Protein AF-U2RDP1-F1 (afdb_monomer)

Structure (mmCIF, N/CA/C/O backbone):
data_AF-U2RDP1-F1
#
_entry.id   AF-U2RDP1-F1
#
loop_
_atom_site.group_PDB
_atom_site.id
_atom_site.type_symbol
_atom_site.label_atom_id
_atom_site.label_alt_id
_atom_site.label_comp_id
_atom_site.label_asym_id
_atom_site.label_entity_id
_atom_site.label_seq_id
_atom_site.pdbx_PDB_ins_code
_atom_site.Cartn_x
_atom_site.Cartn_y
_atom_site.Cartn_z
_atom_site.occupancy
_atom_site.B_iso_or_equiv
_atom_site.auth_seq_id
_atom_site.auth_comp_id
_atom_site.auth_asym_id
_atom_site.auth_atom_id
_atom_site.pdbx_PDB_model_num
ATOM 1 N N . MET A 1 1 ? 4.779 15.682 8.861 1.00 43.84 1 MET A N 1
ATOM 2 C CA . MET A 1 1 ? 4.174 14.690 9.773 1.00 43.84 1 MET A CA 1
ATOM 3 C C . MET A 1 1 ? 4.238 13.359 9.045 1.00 43.84 1 MET A C 1
ATOM 5 O O . MET A 1 1 ? 3.772 13.303 7.917 1.00 43.84 1 MET A O 1
ATOM 9 N N . GLU A 1 2 ? 4.956 12.372 9.579 1.00 57.59 2 GLU A N 1
ATOM 10 C CA . GLU A 1 2 ? 5.101 11.061 8.928 1.00 57.59 2 GLU A CA 1
ATOM 11 C C . GLU A 1 2 ? 3.738 10.354 8.930 1.00 57.59 2 GLU A C 1
ATOM 13 O O . GLU A 1 2 ? 3.054 10.354 9.954 1.00 57.59 2 GLU A O 1
ATOM 18 N N . ASP A 1 3 ? 3.312 9.814 7.787 1.00 88.75 3 ASP A N 1
ATOM 19 C CA . ASP A 1 3 ? 2.039 9.102 7.691 1.00 88.75 3 ASP A CA 1
ATOM 20 C C . ASP A 1 3 ? 2.093 7.820 8.537 1.00 88.75 3 ASP A C 1
ATOM 22 O O . ASP A 1 3 ? 2.737 6.832 8.179 1.00 88.75 3 ASP A O 1
ATOM 26 N N . ILE A 1 4 ? 1.407 7.854 9.684 1.00 93.19 4 ILE A N 1
ATOM 27 C CA . ILE A 1 4 ? 1.380 6.772 10.674 1.00 93.19 4 ILE A CA 1
ATOM 28 C C . ILE A 1 4 ? 0.814 5.478 10.073 1.00 93.19 4 ILE A C 1
ATOM 30 O O . ILE A 1 4 ? 1.266 4.395 10.451 1.00 93.19 4 ILE A O 1
ATOM 34 N N . LYS A 1 5 ? -0.147 5.559 9.137 1.00 94.69 5 LYS A N 1
ATOM 35 C CA . LYS A 1 5 ? -0.719 4.362 8.502 1.00 94.69 5 LYS A CA 1
ATOM 36 C C . LYS A 1 5 ? 0.319 3.706 7.606 1.00 94.69 5 LYS A C 1
ATOM 38 O O . LYS A 1 5 ? 0.633 2.535 7.803 1.00 94.69 5 LYS A O 1
ATOM 43 N N . LEU A 1 6 ? 0.914 4.485 6.702 1.00 95.50 6 LEU A N 1
ATOM 44 C CA . LEU A 1 6 ? 1.949 3.997 5.792 1.00 95.50 6 LEU A CA 1
ATOM 45 C C . LEU A 1 6 ? 3.150 3.421 6.551 1.00 95.50 6 LEU A C 1
ATOM 47 O O . LEU A 1 6 ? 3.709 2.397 6.158 1.00 95.50 6 LEU A O 1
ATOM 51 N N . LYS A 1 7 ? 3.532 4.058 7.662 1.00 96.31 7 LYS A N 1
ATOM 52 C CA . LYS A 1 7 ? 4.591 3.568 8.544 1.00 96.31 7 LYS A CA 1
ATOM 53 C C . LYS A 1 7 ? 4.274 2.175 9.092 1.00 96.31 7 LYS A C 1
ATOM 55 O O . LYS A 1 7 ? 5.073 1.264 8.900 1.00 96.31 7 LYS A O 1
ATOM 60 N N . LYS A 1 8 ? 3.090 1.985 9.685 1.00 96.81 8 LYS A N 1
ATOM 61 C CA . LYS A 1 8 ? 2.653 0.677 10.206 1.00 96.81 8 LYS A CA 1
ATOM 62 C C . LYS A 1 8 ? 2.542 -0.386 9.112 1.00 96.81 8 LYS A C 1
ATOM 64 O O . LYS A 1 8 ? 2.952 -1.522 9.328 1.00 96.81 8 LYS A O 1
ATOM 69 N N . MET A 1 9 ? 2.031 -0.024 7.932 1.00 96.94 9 MET A N 1
ATOM 70 C CA . MET A 1 9 ? 1.970 -0.935 6.780 1.00 96.94 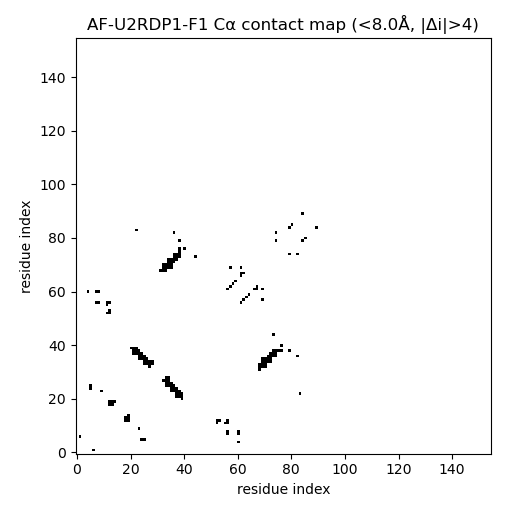9 MET A CA 1
ATOM 71 C C . MET A 1 9 ? 3.364 -1.469 6.431 1.00 96.94 9 MET A C 1
ATOM 73 O O . MET A 1 9 ? 3.549 -2.676 6.289 1.00 96.94 9 MET A O 1
ATOM 77 N N . LYS A 1 10 ? 4.356 -0.574 6.349 1.00 96.69 10 LYS A N 1
ATOM 78 C CA . LYS A 1 10 ? 5.752 -0.924 6.056 1.00 96.69 10 LYS A CA 1
ATOM 79 C C . LYS A 1 10 ? 6.387 -1.760 7.164 1.00 96.69 10 LYS A C 1
ATOM 81 O O . LYS A 1 10 ? 7.073 -2.727 6.856 1.00 96.69 10 LYS A O 1
ATOM 86 N N . GLU A 1 11 ? 6.143 -1.432 8.432 1.00 97.06 11 GLU A N 1
ATOM 87 C CA . GLU A 1 11 ? 6.628 -2.223 9.574 1.00 97.06 11 GLU A CA 1
ATOM 88 C C . GLU A 1 11 ? 6.125 -3.674 9.520 1.00 97.06 11 GLU A C 1
ATOM 90 O O . GLU A 1 11 ? 6.910 -4.603 9.710 1.00 97.06 11 GLU A O 1
ATOM 95 N N . ILE A 1 12 ? 4.841 -3.883 9.204 1.00 97.50 12 ILE A N 1
ATOM 96 C CA . ILE A 1 12 ? 4.262 -5.228 9.087 1.00 97.50 12 ILE A CA 1
ATOM 97 C C . ILE A 1 12 ? 4.797 -5.944 7.842 1.00 97.50 12 ILE A C 1
ATOM 99 O O . ILE A 1 12 ? 5.291 -7.063 7.961 1.00 97.50 12 ILE A O 1
ATOM 103 N N . LEU A 1 13 ? 4.744 -5.317 6.662 1.00 97.44 13 LEU A N 1
ATOM 104 C CA . LEU A 1 13 ? 5.161 -5.951 5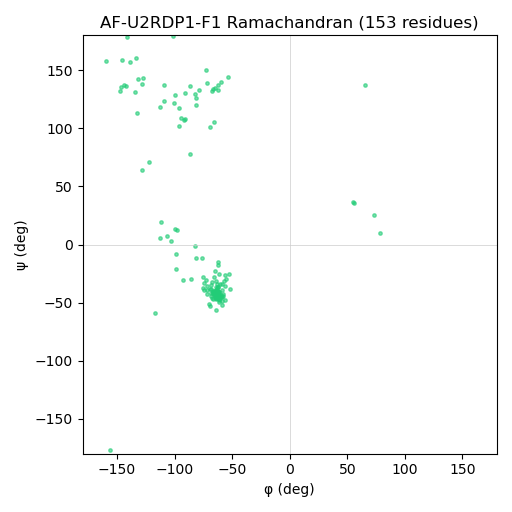.405 1.00 97.44 13 LEU A CA 1
ATOM 105 C C . LEU A 1 13 ? 6.643 -6.348 5.432 1.00 97.44 13 LEU A C 1
ATOM 107 O O . LEU A 1 13 ? 7.001 -7.474 5.088 1.00 97.44 13 LEU A O 1
ATOM 111 N N . TYR A 1 14 ? 7.508 -5.435 5.878 1.00 97.19 14 TYR A N 1
ATOM 112 C CA . TYR A 1 14 ? 8.957 -5.635 5.877 1.00 97.19 14 TYR A CA 1
ATOM 113 C C . TYR A 1 14 ? 9.464 -6.447 7.071 1.00 97.19 14 TYR A C 1
ATOM 115 O O . TYR A 1 14 ? 10.662 -6.727 7.143 1.00 97.19 14 TYR A O 1
ATOM 123 N N . SER A 1 15 ? 8.576 -6.869 7.981 1.00 96.31 15 SER A N 1
ATOM 124 C CA . SER A 1 15 ? 8.907 -7.889 8.983 1.00 96.31 15 SER A CA 1
ATOM 125 C C . SER A 1 15 ? 9.280 -9.227 8.334 1.00 96.31 15 SER A C 1
ATOM 127 O O . SER A 1 15 ? 10.070 -9.982 8.899 1.00 96.31 15 SER A O 1
ATOM 129 N N . ASN A 1 16 ? 8.788 -9.486 7.115 1.00 96.00 16 ASN A N 1
ATOM 130 C CA . ASN A 1 16 ? 9.246 -10.579 6.271 1.00 96.00 16 ASN A CA 1
ATOM 131 C C . ASN A 1 16 ? 10.308 -10.065 5.266 1.00 96.00 16 ASN A C 1
ATOM 133 O O . ASN A 1 16 ? 9.992 -9.244 4.396 1.00 96.00 16 ASN A O 1
ATOM 137 N N . PRO A 1 17 ? 11.565 -10.558 5.325 1.00 95.38 17 PRO A N 1
ATOM 138 C CA . PRO A 1 17 ? 12.654 -10.111 4.451 1.00 95.38 17 PRO A CA 1
ATOM 139 C C . PRO A 1 17 ? 12.370 -10.243 2.950 1.00 95.38 17 PRO A C 1
ATOM 141 O O . PRO A 1 17 ? 12.923 -9.473 2.162 1.00 95.38 17 PRO A O 1
ATOM 144 N N . LYS A 1 18 ? 11.499 -11.179 2.553 1.00 95.38 18 LYS A N 1
ATOM 145 C CA . LYS A 1 18 ? 11.092 -11.421 1.161 1.00 95.38 18 LYS A CA 1
ATOM 146 C C . LYS A 1 18 ? 10.492 -10.183 0.489 1.00 95.38 18 LYS A C 1
ATOM 148 O O . LYS A 1 18 ? 10.692 -9.987 -0.708 1.00 95.38 18 LYS A O 1
ATOM 153 N N . TYR A 1 19 ? 9.822 -9.327 1.264 1.00 96.56 19 TYR A N 1
ATOM 154 C CA . TYR A 1 19 ? 9.125 -8.135 0.767 1.00 96.56 19 TYR A CA 1
ATOM 155 C C . TYR A 1 19 ? 9.838 -6.827 1.107 1.00 96.56 19 TYR A C 1
ATOM 157 O O . TYR A 1 19 ? 9.305 -5.756 0.844 1.00 96.56 19 TYR A O 1
ATOM 165 N N . LYS A 1 20 ? 11.059 -6.872 1.658 1.00 94.19 20 LYS A N 1
ATOM 166 C CA . LYS A 1 20 ? 11.800 -5.676 2.106 1.00 94.19 20 LYS A CA 1
ATOM 167 C C . LYS A 1 20 ? 11.977 -4.606 1.019 1.00 94.19 20 LYS A C 1
ATOM 169 O O . LYS A 1 20 ? 12.077 -3.423 1.328 1.00 94.19 20 LYS A O 1
ATOM 174 N N . ASN A 1 21 ? 12.030 -5.031 -0.243 1.00 93.19 21 ASN A N 1
ATOM 175 C CA . ASN A 1 21 ? 12.207 -4.155 -1.402 1.00 93.19 21 ASN A CA 1
ATOM 176 C C . ASN A 1 21 ? 10.903 -3.907 -2.181 1.00 93.19 21 ASN A C 1
ATOM 178 O O . ASN A 1 21 ? 10.937 -3.254 -3.224 1.00 93.19 21 ASN A O 1
ATOM 182 N N . MET A 1 22 ? 9.771 -4.443 -1.718 1.00 96.00 22 MET A N 1
ATOM 183 C CA . MET A 1 22 ? 8.472 -4.193 -2.333 1.00 96.00 22 MET A CA 1
ATOM 184 C C . MET A 1 22 ? 8.101 -2.723 -2.139 1.00 96.00 22 MET A C 1
ATOM 186 O O . MET A 1 22 ? 8.226 -2.184 -1.042 1.00 96.00 22 MET A O 1
ATOM 190 N N . LYS A 1 23 ? 7.629 -2.058 -3.194 1.00 96.19 23 LYS A N 1
ATOM 191 C CA . LYS A 1 23 ? 7.024 -0.732 -3.047 1.00 96.19 23 LYS A CA 1
ATOM 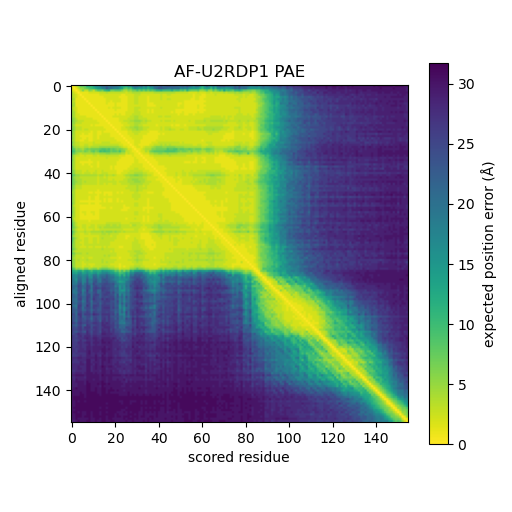192 C C . LYS A 1 23 ? 5.599 -0.914 -2.539 1.00 96.19 23 LYS A C 1
ATOM 194 O O . LYS A 1 23 ? 4.871 -1.729 -3.091 1.00 96.19 23 LYS A O 1
ATOM 199 N N . ILE A 1 24 ? 5.206 -0.150 -1.526 1.00 96.62 24 ILE A N 1
ATOM 200 C CA . ILE A 1 24 ? 3.839 -0.122 -1.005 1.00 96.62 24 ILE A CA 1
ATOM 201 C C . ILE A 1 24 ? 3.465 1.303 -0.611 1.00 96.62 24 ILE A C 1
ATOM 203 O O . ILE A 1 24 ? 4.276 2.018 -0.009 1.00 96.62 24 ILE A O 1
ATOM 207 N N . ASP A 1 25 ? 2.250 1.700 -0.969 1.00 95.69 25 ASP A N 1
ATOM 208 C CA . ASP A 1 25 ? 1.617 2.941 -0.536 1.00 95.69 25 ASP A CA 1
ATOM 209 C C . ASP A 1 25 ? 0.087 2.809 -0.628 1.00 95.69 25 ASP A C 1
ATOM 211 O O . ASP A 1 25 ? -0.435 1.730 -0.931 1.00 95.69 25 ASP A O 1
ATOM 215 N N . TYR A 1 26 ? -0.643 3.875 -0.324 1.00 95.62 26 TYR A N 1
ATOM 216 C CA . TYR A 1 26 ? -2.090 3.910 -0.472 1.00 95.62 26 TYR A CA 1
ATOM 217 C C . TYR A 1 26 ? -2.587 5.297 -0.880 1.00 95.62 26 TYR A C 1
ATOM 219 O O . TYR A 1 26 ? -1.939 6.315 -0.650 1.00 95.62 26 TYR A O 1
ATOM 227 N N . ARG A 1 27 ? -3.789 5.343 -1.455 1.00 93.81 27 ARG A N 1
ATOM 228 C CA . ARG A 1 27 ? -4.523 6.591 -1.695 1.00 93.81 27 ARG A CA 1
ATOM 229 C C . ARG A 1 27 ? -5.971 6.456 -1.257 1.00 93.81 27 ARG A C 1
ATOM 231 O O . ARG A 1 27 ? -6.485 5.347 -1.121 1.00 93.81 27 ARG A O 1
ATOM 238 N N . ILE A 1 28 ? -6.611 7.596 -1.039 1.00 93.94 28 ILE A N 1
ATOM 239 C CA . ILE A 1 28 ? -8.038 7.677 -0.739 1.00 93.94 28 ILE A CA 1
ATOM 240 C C . ILE A 1 28 ? -8.743 8.079 -2.030 1.00 93.94 28 ILE A C 1
ATOM 242 O O . ILE A 1 28 ? -8.421 9.116 -2.608 1.00 93.94 28 ILE A O 1
ATOM 246 N N . GLU A 1 29 ? -9.668 7.249 -2.489 1.00 90.69 29 GLU A N 1
ATOM 247 C CA . GLU A 1 29 ? -10.521 7.515 -3.644 1.00 90.69 29 GLU A CA 1
ATOM 248 C C . GLU A 1 29 ? -11.920 7.967 -3.192 1.00 90.69 29 GLU A C 1
ATOM 250 O O . GLU A 1 29 ? -12.210 8.088 -1.994 1.00 90.69 29 GLU A O 1
ATOM 255 N N . GLU A 1 30 ? -12.795 8.250 -4.159 1.00 87.19 30 GLU A N 1
ATOM 256 C CA . GLU A 1 30 ? -14.173 8.659 -3.889 1.00 87.19 30 GLU A CA 1
ATOM 257 C C . GLU A 1 30 ? -14.900 7.663 -2.971 1.00 87.19 30 GLU A C 1
ATOM 259 O O . GLU A 1 30 ? -14.685 6.451 -3.015 1.00 87.19 30 GLU A O 1
ATOM 264 N N . GLY A 1 31 ? -15.763 8.185 -2.097 1.00 86.12 31 GLY A N 1
ATOM 265 C CA . GLY A 1 31 ? -16.493 7.356 -1.134 1.00 86.12 31 GLY A CA 1
ATOM 266 C C . GLY A 1 31 ? -15.636 6.818 0.020 1.00 86.12 31 GLY A C 1
ATOM 267 O O . GLY A 1 31 ? -15.984 5.790 0.601 1.00 86.12 31 GLY A O 1
ATOM 268 N N . ASN A 1 32 ? -14.533 7.497 0.366 1.00 89.12 32 ASN A N 1
ATOM 269 C CA . ASN A 1 32 ? -13.594 7.081 1.420 1.00 89.12 32 ASN A CA 1
ATOM 270 C C . ASN A 1 32 ? -13.046 5.662 1.198 1.00 89.12 32 ASN A C 1
ATOM 272 O O . ASN A 1 32 ? -12.849 4.905 2.151 1.00 89.12 32 ASN A O 1
ATOM 276 N N . TYR A 1 33 ? -12.829 5.294 -0.064 1.00 94.50 33 TYR A N 1
ATOM 277 C CA . TYR A 1 33 ? -12.225 4.021 -0.424 1.00 94.50 33 TYR A CA 1
ATOM 278 C C . TYR A 1 33 ? -10.705 4.111 -0.302 1.00 94.50 33 TYR A C 1
ATOM 280 O O . TYR A 1 33 ? -10.066 4.930 -0.959 1.00 94.50 33 TYR A O 1
ATOM 288 N N . TYR A 1 34 ? -10.116 3.275 0.545 1.00 96.56 34 TYR A N 1
ATOM 289 C CA . TYR A 1 34 ? -8.670 3.199 0.710 1.00 96.56 34 TYR A CA 1
ATOM 290 C C . TYR A 1 34 ? -8.106 2.140 -0.234 1.00 96.56 34 TYR A C 1
ATOM 292 O O . TYR A 1 34 ? -8.250 0.941 0.005 1.00 96.56 34 TYR A O 1
ATOM 300 N N . LEU A 1 35 ? -7.433 2.580 -1.295 1.00 96.81 35 LEU A N 1
ATOM 301 C CA . LEU A 1 35 ? -6.759 1.686 -2.229 1.00 96.81 35 LEU A CA 1
ATOM 302 C C . LEU A 1 35 ? -5.293 1.538 -1.833 1.00 96.81 35 LEU A C 1
ATOM 304 O O . LEU A 1 35 ? -4.502 2.464 -2.020 1.00 96.81 35 LEU A O 1
ATOM 308 N N . ILE A 1 36 ? -4.927 0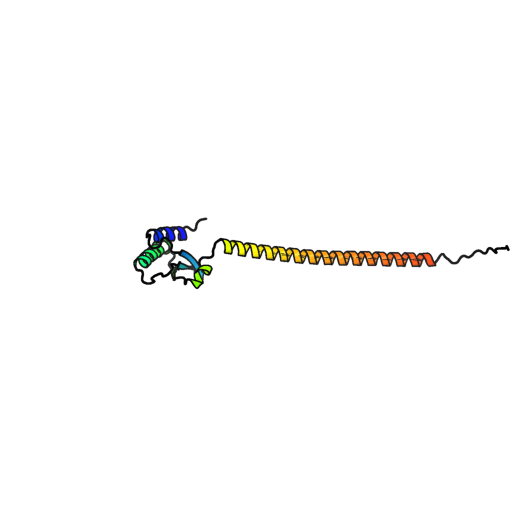.363 -1.327 1.00 97.31 36 ILE A N 1
ATOM 309 C CA . ILE A 1 36 ? -3.534 -0.017 -1.103 1.00 97.31 36 ILE A CA 1
ATOM 310 C C . ILE A 1 36 ? -2.955 -0.512 -2.424 1.00 97.31 36 ILE A C 1
ATOM 312 O O . ILE A 1 36 ? -3.524 -1.388 -3.075 1.00 97.31 36 ILE A O 1
ATOM 316 N N . TYR A 1 37 ? -1.803 0.009 -2.817 1.00 96.81 37 TYR A N 1
ATOM 317 C CA . TYR A 1 37 ? -1.137 -0.410 -4.039 1.00 96.81 37 TYR A CA 1
ATOM 318 C C . TYR A 1 37 ? 0.312 -0.796 -3.775 1.00 96.81 37 TYR A C 1
ATOM 320 O O . TYR A 1 37 ? 1.001 -0.212 -2.937 1.00 96.81 37 TYR A O 1
ATOM 328 N N . HIS A 1 38 ? 0.761 -1.827 -4.484 1.00 97.25 38 HIS A N 1
ATOM 329 C CA . HIS A 1 38 ? 2.078 -2.413 -4.292 1.00 97.25 38 HIS A CA 1
ATOM 330 C C . HIS A 1 38 ? 2.732 -2.765 -5.623 1.00 97.25 38 HIS A C 1
ATOM 332 O O . HIS A 1 38 ? 2.056 -2.923 -6.634 1.00 97.25 38 HIS A O 1
ATOM 338 N N . TYR A 1 39 ? 4.059 -2.854 -5.616 1.00 97.00 39 TYR A N 1
ATOM 339 C CA . TYR A 1 39 ? 4.835 -3.287 -6.769 1.00 97.00 39 TYR A CA 1
ATOM 340 C C . TYR A 1 39 ? 6.085 -4.047 -6.344 1.00 97.00 39 TYR A C 1
ATOM 342 O O . TYR A 1 39 ? 6.888 -3.565 -5.537 1.00 97.00 39 TYR A O 1
ATOM 350 N N . GLN A 1 40 ? 6.300 -5.192 -6.982 1.00 95.38 40 GLN A N 1
ATOM 351 C CA . GLN A 1 40 ? 7.567 -5.905 -6.982 1.00 95.38 40 GLN A CA 1
ATOM 352 C C . GLN A 1 40 ? 7.774 -6.546 -8.357 1.00 95.38 40 GLN A C 1
ATOM 354 O O . GLN A 1 40 ? 6.856 -7.110 -8.947 1.00 95.38 40 GLN A O 1
ATOM 359 N N . LYS A 1 41 ? 8.992 -6.456 -8.894 1.00 94.19 41 LYS A N 1
ATOM 360 C CA . LYS A 1 41 ? 9.295 -7.062 -10.194 1.00 94.19 41 LYS A CA 1
ATOM 361 C C . LYS A 1 41 ? 9.111 -8.580 -10.121 1.00 94.19 41 LYS A C 1
ATOM 363 O O . LYS A 1 41 ? 9.633 -9.207 -9.201 1.00 94.19 41 LYS A O 1
ATOM 368 N N . ASN A 1 42 ? 8.418 -9.150 -11.111 1.00 91.44 42 ASN A N 1
ATOM 369 C CA . ASN A 1 42 ? 8.071 -10.576 -11.178 1.00 91.44 42 ASN A CA 1
ATOM 370 C C . ASN A 1 42 ? 7.316 -11.073 -9.931 1.00 91.44 42 ASN A C 1
ATOM 372 O O . ASN A 1 42 ? 7.560 -12.182 -9.455 1.00 91.44 42 ASN A O 1
ATOM 376 N N . PHE A 1 43 ? 6.441 -10.234 -9.372 1.00 94.00 43 PHE A N 1
ATOM 377 C CA . PHE A 1 43 ? 5.625 -10.607 -8.227 1.00 94.00 43 PHE A CA 1
ATOM 378 C C . PHE A 1 43 ? 4.689 -11.779 -8.562 1.00 94.00 43 PHE A C 1
ATOM 380 O O . PHE A 1 43 ? 4.086 -11.829 -9.634 1.00 94.00 43 PHE A O 1
ATOM 387 N N . ASN A 1 44 ? 4.582 -12.736 -7.639 1.00 94.00 44 ASN A N 1
ATOM 388 C CA . ASN A 1 44 ? 3.642 -13.841 -7.754 1.00 94.00 44 ASN A CA 1
ATOM 389 C C . ASN A 1 44 ? 2.325 -13.458 -7.072 1.00 94.00 44 ASN A C 1
ATOM 391 O O . ASN A 1 44 ? 2.240 -13.453 -5.849 1.00 94.00 44 ASN A O 1
ATOM 395 N N . ILE A 1 45 ? 1.279 -13.215 -7.859 1.00 92.31 45 ILE A N 1
ATOM 396 C CA . ILE A 1 45 ? -0.045 -12.849 -7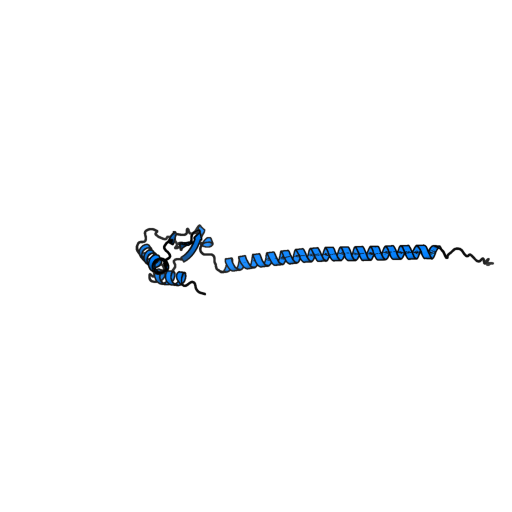.334 1.00 92.31 45 ILE A CA 1
ATOM 397 C C . ILE A 1 45 ? -0.690 -13.938 -6.460 1.00 92.31 45 ILE A C 1
ATOM 399 O O . ILE A 1 45 ? -1.648 -13.651 -5.751 1.00 92.31 45 ILE A O 1
ATOM 403 N N . PHE A 1 46 ? -0.185 -15.175 -6.489 1.00 95.75 46 PHE A N 1
ATOM 404 C CA . PHE A 1 46 ? -0.665 -16.293 -5.667 1.00 95.75 46 PHE A CA 1
ATOM 405 C C . PHE A 1 46 ? 0.175 -16.520 -4.401 1.00 95.75 46 PHE A C 1
ATOM 407 O O . PHE A 1 46 ? 0.075 -17.569 -3.767 1.00 95.75 46 PHE A O 1
ATOM 414 N N . ASP A 1 47 ? 1.044 -15.577 -4.044 1.00 96.56 47 ASP A N 1
ATOM 415 C CA . ASP A 1 47 ? 1.909 -15.684 -2.873 1.00 96.56 47 ASP A CA 1
ATOM 416 C C . ASP A 1 47 ? 1.111 -15.597 -1.561 1.00 96.56 47 ASP A C 1
ATOM 418 O O . ASP A 1 47 ? 0.715 -14.520 -1.115 1.00 96.56 47 ASP A O 1
ATOM 422 N N . MET A 1 48 ? 0.859 -16.748 -0.934 1.00 96.75 48 MET A N 1
ATOM 423 C CA . MET A 1 48 ? 0.024 -16.836 0.269 1.00 96.75 48 MET A CA 1
ATOM 424 C C . MET A 1 48 ? 0.612 -16.087 1.468 1.00 96.75 48 MET A C 1
ATOM 426 O O . MET A 1 48 ? -0.132 -15.436 2.194 1.00 96.75 48 MET A O 1
ATOM 430 N N . GLU A 1 49 ? 1.937 -16.101 1.642 1.00 96.88 49 GLU A N 1
ATOM 431 C CA . GLU A 1 49 ? 2.594 -15.365 2.733 1.00 96.88 49 GLU A CA 1
ATOM 432 C C . GLU A 1 49 ? 2.367 -13.855 2.602 1.00 96.88 49 GLU A C 1
ATOM 434 O O . GLU A 1 49 ? 2.231 -13.138 3.594 1.00 96.88 49 GLU A O 1
ATOM 439 N N . PHE A 1 50 ? 2.346 -13.355 1.365 1.00 97.19 50 PHE A N 1
ATOM 440 C CA . PHE A 1 50 ? 2.047 -11.958 1.101 1.00 97.19 50 PHE A CA 1
ATOM 441 C C . PHE A 1 50 ? 0.592 -11.637 1.456 1.00 97.19 50 PHE A C 1
ATOM 443 O O . PHE A 1 50 ? 0.339 -10.658 2.156 1.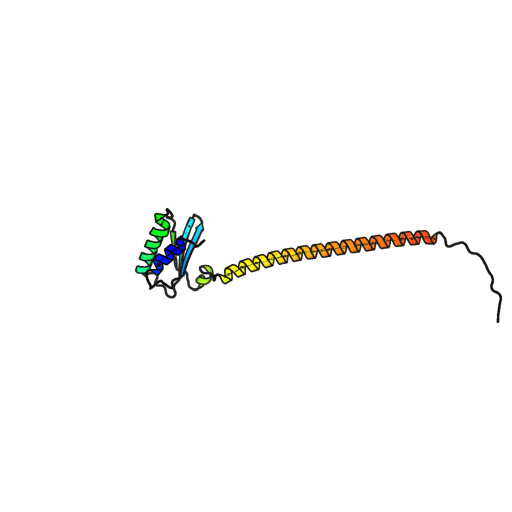00 97.19 50 PHE A O 1
ATOM 450 N N . HIS A 1 51 ? -0.358 -12.473 1.028 1.00 96.50 51 HIS A N 1
ATOM 451 C CA . HIS A 1 51 ? -1.785 -12.272 1.311 1.00 96.50 51 HIS A CA 1
ATOM 452 C C . HIS A 1 51 ? -2.118 -12.340 2.806 1.00 96.50 51 HIS A C 1
ATOM 454 O O . HIS A 1 51 ? -2.965 -11.580 3.281 1.00 96.50 51 HIS A O 1
ATOM 460 N N . GLU A 1 52 ? -1.421 -13.180 3.571 1.00 97.06 52 GLU A N 1
ATOM 461 C CA . GLU A 1 52 ? -1.518 -13.211 5.036 1.00 97.06 52 GLU A CA 1
ATOM 462 C C . GLU A 1 52 ? -1.030 -11.900 5.668 1.00 97.06 52 GLU A C 1
ATOM 464 O O . GLU A 1 52 ? -1.719 -11.311 6.508 1.00 97.06 52 GLU A O 1
ATOM 469 N N . LEU A 1 53 ? 0.127 -11.389 5.232 1.00 97.38 53 LEU A N 1
ATOM 470 C CA . LEU A 1 53 ? 0.641 -10.099 5.703 1.00 97.38 53 LEU A CA 1
ATOM 471 C C . LEU A 1 53 ? -0.281 -8.941 5.320 1.00 97.38 53 LEU A C 1
ATOM 473 O O . LEU A 1 53 ? -0.523 -8.059 6.143 1.00 97.38 53 LEU A O 1
ATOM 477 N N . MET A 1 54 ? -0.823 -8.946 4.104 1.00 97.44 54 MET A N 1
ATOM 478 C CA . MET A 1 54 ? -1.759 -7.923 3.645 1.00 97.44 54 MET A CA 1
ATOM 479 C C . MET A 1 54 ? -3.064 -7.949 4.434 1.00 97.44 54 MET A C 1
ATOM 481 O O . MET A 1 54 ? -3.557 -6.892 4.824 1.00 97.44 54 MET A O 1
ATOM 485 N N . SER A 1 55 ? -3.576 -9.137 4.755 1.00 97.12 55 SER A N 1
ATOM 486 C CA . SER A 1 55 ? -4.750 -9.300 5.616 1.00 97.12 55 SER A CA 1
ATOM 487 C C . SER A 1 55 ? -4.497 -8.719 7.011 1.00 97.12 55 SER A C 1
ATOM 489 O O . SER A 1 55 ? -5.306 -7.938 7.511 1.00 97.12 55 SER A O 1
ATOM 491 N N . LYS A 1 56 ? -3.322 -8.990 7.597 1.00 97.94 56 LYS A N 1
ATOM 492 C CA . LYS A 1 56 ? -2.901 -8.386 8.871 1.00 97.94 56 LYS A CA 1
ATOM 493 C C . LYS A 1 56 ? -2.780 -6.862 8.785 1.00 97.94 56 LYS A C 1
ATOM 495 O O . LYS A 1 56 ? -3.177 -6.162 9.712 1.00 97.94 56 LYS A O 1
ATOM 500 N N . ILE A 1 57 ? -2.247 -6.331 7.685 1.00 98.00 57 ILE A N 1
ATOM 501 C CA . ILE A 1 57 ? -2.174 -4.883 7.446 1.00 98.00 57 ILE A CA 1
ATOM 502 C C . ILE A 1 57 ? -3.576 -4.270 7.405 1.00 98.00 57 ILE A C 1
ATOM 504 O O . ILE A 1 57 ? -3.820 -3.274 8.086 1.00 98.00 57 ILE A O 1
ATOM 508 N N . ILE A 1 58 ? -4.492 -4.855 6.629 1.00 97.69 58 ILE A N 1
ATOM 509 C CA . ILE A 1 58 ? -5.871 -4.371 6.497 1.00 97.69 58 ILE A CA 1
ATOM 510 C C . ILE A 1 58 ? -6.560 -4.368 7.867 1.00 97.69 58 ILE A C 1
ATOM 512 O O . ILE A 1 58 ? -7.163 -3.366 8.256 1.00 97.69 58 ILE A O 1
ATOM 516 N N . GLU A 1 59 ? -6.398 -5.439 8.641 1.00 97.62 59 GLU A N 1
ATOM 517 C CA . GLU A 1 59 ? -6.988 -5.543 9.971 1.00 97.62 59 GLU A CA 1
ATOM 518 C C . GLU A 1 59 ? -6.425 -4.494 10.950 1.00 97.62 59 GLU A C 1
ATOM 520 O O . GLU A 1 59 ? -7.174 -3.698 11.522 1.00 97.62 59 GLU A O 1
ATOM 525 N N . GLU A 1 60 ? -5.100 -4.467 11.129 1.00 97.62 60 GLU A N 1
ATOM 526 C CA . GLU A 1 60 ? -4.426 -3.656 12.152 1.00 97.62 60 GLU A CA 1
ATOM 527 C C . GLU A 1 60 ? -4.430 -2.156 11.838 1.00 97.62 60 GLU A C 1
ATOM 529 O O . GLU A 1 60 ? -4.507 -1.315 12.740 1.00 97.62 60 GLU A O 1
ATOM 534 N N . VAL A 1 61 ? -4.308 -1.795 10.558 1.00 96.94 61 VAL A N 1
ATOM 535 C CA . VAL A 1 61 ? -4.160 -0.396 10.135 1.00 96.94 61 VAL A CA 1
ATOM 536 C C . VAL A 1 61 ? -5.506 0.239 9.799 1.00 96.94 61 VAL A C 1
ATOM 538 O O . VAL A 1 61 ? -5.673 1.439 10.031 1.00 96.94 61 VAL A O 1
ATOM 541 N N . PHE A 1 62 ? -6.479 -0.531 9.311 1.00 96.06 62 PHE A N 1
ATOM 542 C CA . PHE A 1 62 ? -7.742 0.019 8.818 1.00 96.06 62 PHE A CA 1
ATOM 543 C C . PHE A 1 62 ? -8.946 -0.456 9.633 1.00 96.06 62 PHE A C 1
ATOM 545 O O . PHE A 1 62 ? -9.618 0.381 10.241 1.00 96.06 62 PHE A O 1
ATOM 552 N N . TYR A 1 63 ? -9.196 -1.766 9.725 1.00 96.62 63 TYR A N 1
ATOM 553 C CA . TYR A 1 63 ? -10.437 -2.281 10.325 1.00 96.62 63 TYR A CA 1
ATOM 554 C C . TYR A 1 63 ? -10.553 -1.947 11.811 1.00 96.62 63 TYR A C 1
ATOM 556 O O . TYR A 1 63 ? -11.588 -1.441 12.244 1.00 96.62 63 TYR A O 1
ATOM 564 N N . LYS A 1 64 ? -9.475 -2.116 12.589 1.00 96.44 64 LYS A N 1
ATOM 565 C CA . LYS A 1 64 ? -9.452 -1.722 14.012 1.00 96.44 64 LYS A CA 1
ATOM 566 C C . LYS A 1 64 ? -9.649 -0.218 14.236 1.00 96.44 64 LYS A C 1
ATOM 568 O O . LYS A 1 64 ? -10.010 0.190 15.334 1.00 96.44 64 LYS A O 1
ATOM 573 N N . ASN A 1 65 ? -9.458 0.596 13.197 1.00 93.50 65 ASN A N 1
ATOM 574 C CA . ASN A 1 65 ? -9.706 2.039 13.209 1.00 93.50 65 ASN A CA 1
ATOM 575 C C . ASN A 1 65 ? -11.054 2.418 12.564 1.00 93.50 65 ASN A C 1
ATOM 577 O O . ASN A 1 65 ? -11.281 3.591 12.276 1.00 93.50 65 ASN A O 1
ATOM 581 N N . GLY A 1 66 ? -11.942 1.447 12.319 1.00 94.31 66 GLY A N 1
ATOM 582 C CA . GLY A 1 66 ? -13.281 1.668 11.764 1.00 94.31 66 GLY A CA 1
ATOM 583 C C . GLY A 1 66 ? -13.328 1.911 10.251 1.00 94.31 66 GLY A C 1
ATOM 584 O O . GLY A 1 66 ? -14.376 2.288 9.733 1.00 94.31 66 GLY A O 1
ATOM 585 N N . ILE A 1 67 ? -12.224 1.706 9.527 1.00 94.56 67 ILE A N 1
ATOM 586 C CA . ILE A 1 67 ? -12.156 1.899 8.073 1.00 94.56 67 ILE A CA 1
ATOM 587 C C . ILE A 1 67 ? -12.371 0.550 7.394 1.00 94.56 67 ILE A C 1
ATOM 589 O O . ILE A 1 67 ? -11.444 -0.245 7.334 1.00 94.56 67 ILE A O 1
ATOM 593 N N . THR A 1 68 ? -13.565 0.284 6.871 1.00 94.75 68 THR A N 1
ATOM 594 C CA . THR A 1 68 ? -13.902 -1.021 6.266 1.00 94.75 68 THR A CA 1
ATOM 595 C C . THR A 1 68 ? -13.798 -1.047 4.742 1.00 94.75 68 THR A C 1
ATOM 597 O O . THR A 1 68 ? -13.647 -2.118 4.158 1.00 94.75 68 THR A O 1
ATOM 600 N N . ASN A 1 69 ? -13.845 0.118 4.092 1.00 96.12 69 ASN A N 1
ATOM 601 C CA . ASN A 1 69 ? -13.795 0.241 2.637 1.00 96.12 69 ASN A CA 1
ATOM 602 C C . ASN A 1 69 ? -12.340 0.297 2.148 1.00 96.12 69 ASN A C 1
ATOM 604 O O . ASN A 1 69 ? -11.797 1.372 1.889 1.00 96.12 69 ASN A O 1
ATOM 608 N N . VAL A 1 70 ? -11.693 -0.866 2.095 1.00 96.88 70 VAL A N 1
ATOM 609 C CA . VAL A 1 70 ? -10.275 -1.011 1.743 1.00 96.88 70 VAL A CA 1
ATOM 610 C C . VAL A 1 70 ? -10.136 -2.055 0.649 1.00 96.88 70 VAL A C 1
ATOM 612 O O . VAL A 1 70 ? -10.756 -3.114 0.725 1.00 96.88 70 VAL A O 1
ATOM 615 N N . GLY A 1 71 ? -9.293 -1.786 -0.341 1.00 94.94 71 GLY A N 1
ATOM 616 C CA . GLY A 1 71 ? -8.932 -2.775 -1.346 1.00 94.94 71 GLY A CA 1
ATOM 617 C C . GLY A 1 71 ? -7.470 -2.695 -1.741 1.00 94.94 71 GLY A C 1
ATOM 618 O O . GLY A 1 71 ? -6.703 -1.872 -1.236 1.00 94.94 71 GLY A O 1
ATOM 619 N N . GLN A 1 72 ? -7.080 -3.596 -2.635 1.00 95.19 72 GLN A N 1
ATOM 620 C CA . GLN A 1 72 ? -5.692 -3.819 -2.998 1.00 95.19 72 GLN A CA 1
ATOM 621 C C . GLN A 1 72 ? -5.513 -3.862 -4.513 1.00 95.19 72 GLN A C 1
ATOM 623 O O . GLN A 1 72 ? -6.336 -4.430 -5.230 1.00 95.19 72 GLN A O 1
ATOM 628 N N . ARG A 1 73 ? -4.399 -3.307 -4.994 1.00 94.94 73 ARG A N 1
ATOM 629 C CA . ARG A 1 73 ? -3.982 -3.376 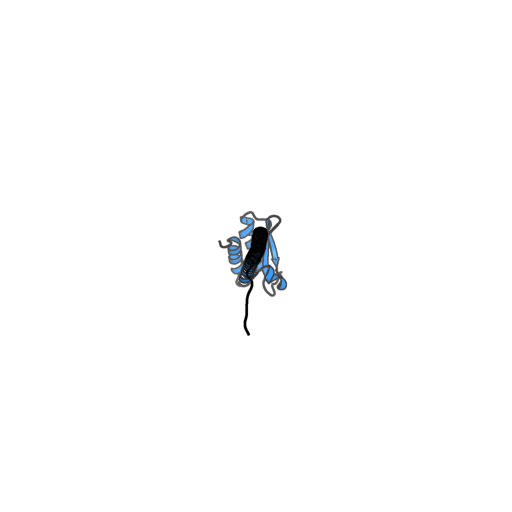-6.396 1.00 94.94 73 ARG A CA 1
ATOM 630 C C . ARG A 1 73 ? -2.505 -3.734 -6.521 1.00 94.94 73 ARG A C 1
ATOM 632 O O . ARG A 1 73 ? -1.660 -3.117 -5.873 1.00 94.94 73 ARG A O 1
ATOM 639 N N . ASP A 1 74 ? -2.212 -4.704 -7.378 1.00 95.69 74 ASP A N 1
ATOM 640 C CA . ASP A 1 74 ? -0.867 -4.920 -7.916 1.00 95.69 74 ASP A CA 1
ATOM 641 C C . ASP A 1 74 ? -0.642 -3.944 -9.079 1.00 95.69 74 ASP A C 1
ATOM 643 O O . ASP A 1 74 ? -1.476 -3.824 -9.983 1.00 95.69 74 ASP A O 1
ATOM 647 N N . VAL A 1 75 ? 0.437 -3.171 -9.006 1.00 96.12 75 VAL A N 1
ATOM 648 C CA . VAL A 1 75 ? 0.767 -2.132 -9.983 1.00 96.12 75 VAL A CA 1
ATOM 649 C C . VAL A 1 75 ? 1.643 -2.740 -11.064 1.00 96.12 75 VAL A C 1
ATOM 651 O O . VAL A 1 75 ? 2.667 -3.353 -10.786 1.00 96.12 75 VAL A O 1
ATOM 654 N N . LEU A 1 76 ? 1.289 -2.524 -12.328 1.00 93.62 76 LEU A N 1
ATOM 655 C CA . LEU A 1 76 ? 2.112 -3.000 -13.437 1.00 93.62 76 LEU A CA 1
ATOM 656 C C . LEU A 1 76 ? 3.393 -2.166 -13.557 1.00 93.62 76 LEU A C 1
ATOM 658 O O . LEU A 1 76 ? 3.375 -0.964 -13.311 1.00 93.62 76 LEU A O 1
ATOM 662 N N . GLU A 1 77 ? 4.493 -2.760 -14.036 1.00 93.25 77 GLU A N 1
ATOM 663 C CA . GLU A 1 77 ? 5.788 -2.064 -14.191 1.00 93.25 77 GLU A CA 1
ATOM 664 C C . GLU A 1 77 ? 5.663 -0.738 -14.970 1.00 93.25 77 GLU A C 1
ATOM 666 O O . GLU A 1 77 ? 6.262 0.269 -14.593 1.00 93.25 77 GLU A O 1
ATOM 671 N N . ARG A 1 78 ? 4.805 -0.705 -16.002 1.00 93.12 78 ARG A N 1
ATOM 672 C CA . ARG A 1 78 ? 4.520 0.497 -16.809 1.00 93.12 78 ARG A CA 1
ATOM 673 C C . ARG A 1 78 ? 3.837 1.634 -16.032 1.00 93.12 78 ARG A C 1
ATOM 675 O O . ARG A 1 78 ? 3.927 2.782 -16.445 1.00 93.12 78 ARG A O 1
ATOM 682 N N . GLU A 1 79 ? 3.160 1.315 -14.932 1.00 93.12 79 GLU A N 1
ATOM 683 C CA . GLU A 1 79 ? 2.374 2.239 -14.101 1.00 93.12 79 GLU A CA 1
ATOM 684 C C . GLU A 1 79 ? 3.163 2.702 -12.863 1.00 93.12 79 GLU A C 1
ATOM 686 O O . GLU A 1 79 ? 2.749 3.619 -12.162 1.00 93.12 79 GLU A O 1
ATOM 691 N N . VAL A 1 80 ? 4.338 2.123 -12.586 1.00 92.50 80 VAL A N 1
ATOM 692 C CA . VAL A 1 80 ? 5.106 2.396 -11.356 1.00 92.50 80 VAL A CA 1
ATOM 693 C C . VAL A 1 80 ? 5.421 3.878 -11.166 1.00 92.50 80 VAL A C 1
ATOM 695 O O . VAL A 1 80 ? 5.411 4.341 -10.031 1.00 92.50 80 VAL A O 1
ATOM 698 N N . LYS A 1 81 ? 5.689 4.627 -12.243 1.00 90.12 81 LYS A N 1
ATOM 699 C CA . LYS A 1 81 ? 5.974 6.071 -12.159 1.00 90.12 81 LYS A CA 1
ATOM 700 C C . LYS A 1 81 ? 4.760 6.898 -11.735 1.00 90.12 81 LYS A C 1
ATOM 702 O O . LYS A 1 81 ? 4.925 7.900 -11.056 1.00 90.12 81 LYS A O 1
ATOM 707 N N . GLU A 1 82 ? 3.560 6.469 -12.115 1.00 90.06 82 GLU A N 1
ATOM 708 C CA . GLU A 1 82 ? 2.308 7.140 -11.753 1.00 90.06 82 GLU A CA 1
ATOM 709 C C . GLU A 1 82 ? 1.984 6.932 -10.267 1.00 90.06 82 GLU A C 1
ATOM 711 O O . GLU A 1 82 ? 1.612 7.871 -9.570 1.00 90.06 82 GLU A O 1
ATOM 716 N N . TYR A 1 83 ? 2.168 5.706 -9.767 1.00 91.00 83 TYR A N 1
ATOM 717 C CA . TYR A 1 83 ? 1.822 5.332 -8.388 1.00 91.00 83 TYR A CA 1
ATOM 718 C C . TYR A 1 83 ? 2.934 5.632 -7.375 1.00 91.00 83 TYR A C 1
ATOM 720 O O . TYR A 1 83 ? 2.660 5.898 -6.205 1.00 91.00 83 TYR A O 1
ATOM 728 N N . PHE A 1 84 ? 4.192 5.585 -7.811 1.00 90.12 84 PHE A N 1
ATOM 729 C CA . PHE A 1 84 ? 5.374 5.845 -6.991 1.00 90.12 84 PHE A CA 1
ATOM 730 C C . PHE A 1 84 ? 6.271 6.891 -7.664 1.00 90.12 84 PHE A C 1
ATOM 732 O O . PHE A 1 84 ? 7.403 6.562 -8.046 1.00 90.12 84 PHE A O 1
ATOM 739 N N . PRO A 1 85 ? 5.780 8.133 -7.824 1.00 82.50 85 PRO A N 1
ATOM 740 C CA . PRO A 1 85 ? 6.564 9.210 -8.409 1.00 82.50 85 PRO A CA 1
ATOM 741 C C . PRO A 1 85 ? 7.818 9.462 -7.572 1.00 82.50 85 PRO A C 1
ATOM 743 O O . PRO A 1 85 ? 7.797 9.443 -6.335 1.00 82.50 85 PRO A O 1
ATOM 746 N N . GLU A 1 86 ? 8.939 9.703 -8.243 1.00 72.25 86 GLU A N 1
ATOM 747 C CA . GLU A 1 86 ? 10.148 10.119 -7.546 1.00 72.25 86 GLU A CA 1
ATOM 748 C C . GLU A 1 86 ? 9.901 11.494 -6.913 1.00 72.25 86 GLU A C 1
ATOM 750 O O . GLU A 1 86 ? 9.367 12.401 -7.551 1.00 72.25 86 GLU A O 1
ATOM 755 N N . LYS A 1 87 ? 10.301 11.684 -5.647 1.00 61.62 87 LYS A N 1
ATOM 756 C CA . LYS A 1 87 ? 10.074 12.945 -4.909 1.00 61.62 87 LYS A CA 1
ATOM 757 C C . LYS A 1 87 ? 10.578 14.193 -5.654 1.00 61.62 87 LYS A C 1
ATOM 759 O O . LYS A 1 87 ? 10.052 15.281 -5.435 1.00 61.62 87 LYS A O 1
ATOM 764 N N . ASN A 1 88 ? 11.565 14.031 -6.535 1.00 54.09 88 ASN A N 1
ATOM 765 C CA . ASN A 1 88 ? 12.120 15.108 -7.352 1.00 54.09 88 ASN A CA 1
ATOM 766 C C . ASN A 1 88 ? 11.174 15.562 -8.479 1.00 54.09 88 ASN A C 1
ATOM 768 O O . ASN A 1 88 ? 11.185 16.736 -8.832 1.00 54.09 88 ASN A O 1
ATOM 772 N N . GLU A 1 89 ? 10.331 14.680 -9.022 1.00 52.81 89 GLU A N 1
ATOM 773 C CA . GLU A 1 89 ? 9.392 15.027 -10.100 1.00 52.81 89 GLU A CA 1
ATOM 774 C C . GLU A 1 89 ? 8.199 15.843 -9.578 1.00 52.81 89 GLU A C 1
ATOM 776 O O . GLU A 1 89 ? 7.784 16.802 -10.226 1.00 52.81 89 GLU A O 1
ATOM 781 N N . ILE A 1 90 ? 7.705 15.535 -8.370 1.00 55.28 90 ILE A N 1
ATOM 782 C CA . ILE A 1 90 ? 6.629 16.307 -7.724 1.00 55.28 90 ILE A CA 1
ATOM 783 C C . ILE A 1 90 ? 7.094 17.735 -7.432 1.00 55.28 90 ILE A C 1
ATOM 785 O O . ILE A 1 90 ? 6.376 18.685 -7.737 1.00 55.28 90 ILE A O 1
ATOM 789 N N . LEU A 1 91 ? 8.299 17.894 -6.868 1.00 53.25 91 LEU A N 1
ATOM 790 C CA . LEU A 1 91 ? 8.857 19.218 -6.600 1.00 53.25 91 LEU A CA 1
ATOM 791 C C . LEU A 1 91 ? 8.960 20.019 -7.903 1.00 53.25 91 LEU A C 1
ATOM 793 O O . LEU A 1 91 ? 8.434 21.121 -7.960 1.00 53.25 91 LEU A O 1
ATOM 797 N N . ASN A 1 92 ? 9.517 19.425 -8.965 1.00 53.31 92 ASN A N 1
ATOM 798 C CA . ASN A 1 92 ? 9.658 20.068 -10.275 1.00 53.31 92 ASN A CA 1
ATOM 799 C C . ASN A 1 92 ? 8.324 20.519 -10.894 1.00 53.31 92 ASN A C 1
ATOM 801 O O . ASN A 1 92 ? 8.294 21.550 -11.564 1.00 53.31 92 ASN A O 1
ATOM 805 N N . PHE A 1 93 ? 7.229 19.784 -10.674 1.00 54.81 93 PHE A N 1
ATOM 806 C CA . PHE A 1 93 ? 5.904 20.168 -11.167 1.00 54.81 93 PHE A CA 1
ATOM 807 C C . PHE A 1 93 ? 5.369 21.428 -10.471 1.00 54.81 93 PHE A C 1
ATOM 809 O O . PHE A 1 93 ? 4.915 22.355 -11.142 1.00 54.81 93 PHE A O 1
ATOM 816 N N . TYR A 1 94 ? 5.479 21.505 -9.139 1.00 54.78 94 TYR A N 1
ATOM 817 C CA . TYR A 1 94 ? 5.069 22.699 -8.393 1.00 54.78 94 TYR A CA 1
ATOM 818 C C . TYR A 1 94 ? 5.946 23.908 -8.726 1.00 54.78 94 TYR A C 1
ATOM 820 O O . TYR A 1 94 ? 5.414 24.996 -8.939 1.00 54.78 94 TYR A O 1
ATOM 828 N N . THR A 1 95 ? 7.263 23.719 -8.878 1.00 57.75 95 THR A N 1
ATOM 829 C CA . THR A 1 95 ? 8.150 24.812 -9.296 1.00 57.75 95 THR A CA 1
ATOM 830 C C . THR A 1 95 ? 7.782 25.325 -10.690 1.00 57.75 95 THR A C 1
ATOM 832 O O . THR A 1 95 ? 7.761 26.532 -10.910 1.00 57.75 95 THR A O 1
ATOM 835 N N . ALA A 1 96 ? 7.468 24.436 -11.640 1.00 58.56 96 ALA A N 1
ATOM 836 C CA . ALA A 1 96 ? 7.089 24.830 -12.998 1.00 58.56 96 ALA A CA 1
ATOM 837 C C . ALA A 1 96 ? 5.797 25.666 -13.032 1.00 58.56 96 ALA A C 1
ATOM 839 O O . ALA A 1 96 ? 5.748 26.675 -13.736 1.00 58.56 96 ALA A O 1
ATOM 840 N N . LEU A 1 97 ? 4.791 25.289 -12.235 1.00 61.22 97 LEU A N 1
ATOM 841 C CA . LEU A 1 97 ? 3.538 26.041 -12.113 1.00 61.22 97 LEU A CA 1
ATOM 842 C C . LEU A 1 97 ? 3.751 27.434 -11.505 1.00 61.22 97 LEU A C 1
ATOM 844 O O . LEU A 1 97 ? 3.241 28.419 -12.042 1.00 61.22 97 LEU A O 1
ATOM 848 N N . GLU A 1 98 ? 4.549 27.541 -10.437 1.00 64.94 98 GLU A N 1
ATOM 849 C CA . GLU A 1 98 ? 4.893 28.837 -9.836 1.00 64.94 98 GLU A CA 1
ATOM 850 C C . GLU A 1 98 ? 5.644 29.741 -10.830 1.00 64.94 98 GLU A C 1
ATOM 852 O O . GLU A 1 98 ? 5.350 30.935 -10.945 1.00 64.94 98 GLU A O 1
ATOM 857 N N . PHE A 1 99 ? 6.574 29.182 -11.614 1.00 70.44 99 PHE A N 1
ATOM 858 C CA . PHE A 1 99 ? 7.286 29.931 -12.654 1.00 70.44 99 PHE A CA 1
ATOM 859 C C . PHE A 1 99 ? 6.356 30.443 -13.760 1.00 70.44 99 PHE A C 1
ATOM 861 O O . PHE A 1 99 ? 6.517 31.578 -14.221 1.00 70.44 99 PHE A O 1
ATOM 868 N N . GLU A 1 100 ? 5.379 29.643 -14.187 1.00 72.81 100 GLU A N 1
ATOM 869 C CA . GLU A 1 100 ? 4.419 30.035 -15.220 1.00 72.81 100 GLU A CA 1
ATOM 870 C C . GLU A 1 100 ? 3.503 31.177 -14.745 1.00 72.81 100 GLU A C 1
ATOM 872 O O . GLU A 1 100 ? 3.246 32.136 -15.484 1.00 72.81 100 GLU A O 1
ATOM 877 N N . GLU A 1 101 ? 3.068 31.141 -13.484 1.00 73.19 101 GLU A N 1
ATOM 878 C CA . GLU A 1 101 ? 2.258 32.201 -12.881 1.00 73.19 101 GLU A CA 1
ATOM 879 C C . GLU A 1 101 ? 3.042 33.520 -12.735 1.00 73.19 101 GLU A C 1
ATOM 881 O O . GLU A 1 101 ? 2.538 34.602 -13.078 1.00 73.19 101 GLU A O 1
ATOM 886 N N . ILE A 1 102 ? 4.313 33.437 -12.325 1.00 73.75 102 ILE A N 1
ATOM 887 C CA . ILE A 1 102 ? 5.228 34.586 -12.256 1.00 73.75 102 ILE A CA 1
ATOM 888 C C . ILE A 1 102 ? 5.440 35.193 -13.650 1.00 73.75 102 ILE A C 1
ATOM 890 O O . ILE A 1 102 ? 5.306 36.410 -13.817 1.00 73.75 102 ILE A O 1
ATOM 894 N N . LEU A 1 103 ? 5.716 34.371 -14.670 1.00 69.31 103 LEU A N 1
ATOM 895 C CA . LEU A 1 103 ? 5.911 34.829 -16.052 1.00 69.31 103 LEU A CA 1
ATOM 896 C C . LEU A 1 103 ? 4.661 35.512 -16.615 1.00 69.31 103 LEU A C 1
ATOM 898 O O . LEU A 1 103 ? 4.755 36.574 -17.240 1.00 69.31 103 LEU A O 1
ATOM 902 N N . ASN A 1 104 ? 3.482 34.951 -16.353 1.00 76.06 104 ASN A N 1
ATOM 903 C CA . ASN A 1 104 ? 2.213 35.544 -16.764 1.00 76.06 104 ASN A CA 1
ATOM 904 C C . ASN A 1 104 ? 1.971 36.907 -16.100 1.00 76.06 104 ASN A C 1
ATOM 906 O O . ASN A 1 104 ? 1.513 37.852 -16.756 1.00 76.06 104 ASN A O 1
ATOM 910 N N . THR A 1 105 ? 2.320 37.043 -14.822 1.00 79.62 105 THR A N 1
ATOM 911 C CA . THR A 1 105 ? 2.193 38.300 -14.071 1.00 79.62 105 THR A CA 1
ATOM 912 C C . THR A 1 105 ? 3.169 39.366 -14.577 1.00 79.62 105 THR A C 1
ATOM 914 O O . THR A 1 105 ? 2.773 40.514 -14.818 1.00 79.62 105 THR A O 1
ATOM 917 N N . LEU A 1 106 ? 4.425 38.989 -14.830 1.00 72.19 106 LEU A N 1
ATOM 918 C CA . LEU A 1 106 ? 5.440 39.860 -15.428 1.00 72.19 106 LEU A CA 1
ATOM 919 C C . LEU A 1 106 ? 5.032 40.329 -16.828 1.00 72.19 106 LEU A C 1
ATOM 921 O O . LEU A 1 106 ? 5.082 41.526 -17.110 1.00 72.19 106 LEU A O 1
ATOM 925 N N . SER A 1 107 ? 4.550 39.420 -17.678 1.00 75.44 107 SER A N 1
ATOM 926 C CA . SER A 1 107 ? 4.084 39.731 -19.035 1.00 75.44 107 SER A CA 1
ATOM 927 C C . SER A 1 107 ? 2.924 40.734 -19.033 1.00 75.44 107 SER A C 1
ATOM 929 O O . SER A 1 107 ? 2.953 41.728 -19.766 1.00 75.44 107 SER A O 1
ATOM 931 N N . LYS A 1 108 ? 1.923 40.540 -18.162 1.00 80.00 108 LYS A N 1
ATOM 932 C CA . LYS A 1 108 ? 0.801 41.485 -18.000 1.00 80.00 108 LYS A CA 1
ATOM 933 C C . LYS A 1 108 ? 1.278 42.862 -17.536 1.00 80.00 108 LYS A C 1
ATOM 935 O O . LYS A 1 108 ? 0.851 43.878 -18.087 1.00 80.00 108 LYS A O 1
ATOM 940 N N . THR A 1 109 ? 2.182 42.900 -16.561 1.00 71.56 109 THR A N 1
ATOM 941 C CA . THR A 1 109 ? 2.724 44.151 -16.010 1.00 71.56 109 THR A CA 1
ATOM 942 C C . THR A 1 109 ? 3.552 44.905 -17.048 1.00 71.56 109 THR A C 1
ATOM 944 O O . THR A 1 109 ? 3.382 46.110 -17.229 1.00 71.56 109 THR A O 1
ATOM 947 N N . PHE A 1 110 ? 4.387 44.193 -17.804 1.00 62.84 110 PHE A N 1
ATOM 948 C CA . PHE A 1 110 ? 5.197 44.774 -18.868 1.00 62.84 110 PHE A CA 1
ATOM 949 C C . PHE A 1 110 ? 4.330 45.373 -19.985 1.00 62.84 110 PHE A C 1
ATOM 951 O O . PHE A 1 110 ? 4.536 46.523 -20.376 1.00 62.84 110 PHE A O 1
ATOM 958 N N . LYS A 1 111 ? 3.289 44.652 -20.430 1.00 69.88 111 LYS A N 1
ATOM 959 C CA . LYS A 1 111 ? 2.309 45.170 -21.403 1.00 69.88 111 LYS A CA 1
ATOM 960 C C . LYS A 1 111 ? 1.617 46.440 -20.902 1.00 69.88 111 LYS A C 1
ATOM 962 O O . LYS A 1 111 ? 1.482 47.399 -21.660 1.00 69.88 111 LYS A O 1
ATOM 967 N N . LYS A 1 112 ? 1.220 46.473 -19.625 1.00 68.62 112 LYS A N 1
ATOM 968 C CA . LYS A 1 112 ? 0.594 47.650 -19.000 1.00 68.62 112 LYS A CA 1
ATOM 969 C C . LYS A 1 112 ? 1.536 48.860 -18.985 1.00 68.62 112 LYS A C 1
ATOM 971 O O . LYS A 1 112 ? 1.111 49.963 -19.317 1.00 68.62 112 LYS A O 1
ATOM 976 N N . ASN A 1 113 ? 2.810 48.651 -18.660 1.00 64.31 113 ASN A N 1
ATOM 977 C CA . ASN A 1 113 ? 3.802 49.726 -18.604 1.00 64.31 113 ASN A CA 1
ATOM 978 C C . ASN A 1 113 ? 4.136 50.291 -19.993 1.00 64.31 113 ASN A C 1
ATOM 980 O O . ASN A 1 113 ? 4.262 51.505 -20.142 1.00 64.31 113 ASN A O 1
ATOM 984 N N . ILE A 1 114 ? 4.212 49.445 -21.028 1.00 62.88 114 ILE A N 1
ATOM 985 C CA . ILE A 1 114 ? 4.364 49.917 -22.415 1.00 62.88 114 ILE A CA 1
ATOM 986 C C . I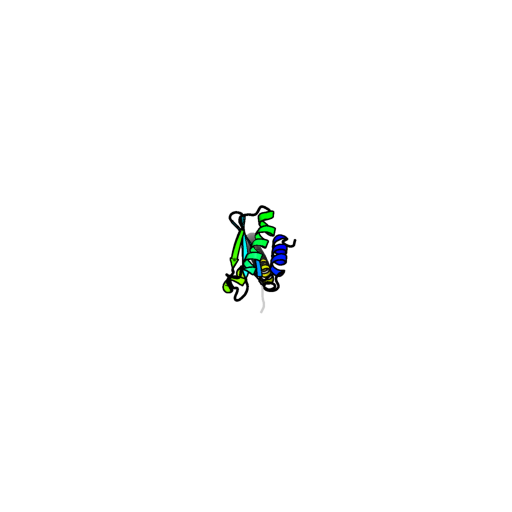LE A 1 114 ? 3.159 50.764 -22.834 1.00 62.88 114 ILE A C 1
ATOM 988 O O . ILE A 1 114 ? 3.341 51.844 -23.395 1.00 62.88 114 ILE A O 1
ATOM 992 N N . ALA A 1 115 ? 1.938 50.303 -22.540 1.00 61.03 115 ALA A N 1
ATOM 993 C CA . ALA A 1 115 ? 0.723 51.041 -22.874 1.00 61.03 115 ALA A CA 1
ATOM 994 C C . ALA A 1 115 ? 0.689 52.424 -22.199 1.00 61.03 115 ALA A C 1
ATOM 996 O O . ALA A 1 115 ? 0.402 53.412 -22.872 1.00 61.03 115 ALA A O 1
ATOM 997 N N . SER A 1 116 ? 1.061 52.504 -20.913 1.00 58.47 116 SER A N 1
ATOM 998 C CA . SER A 1 116 ? 1.148 53.772 -20.170 1.00 58.47 116 SER A CA 1
ATOM 999 C C . SER A 1 116 ? 2.176 54.730 -20.780 1.00 58.47 116 SER A C 1
ATOM 1001 O O . SER A 1 116 ? 1.870 55.891 -21.041 1.00 58.47 116 SER A O 1
ATOM 1003 N N . ASN A 1 117 ? 3.377 54.236 -21.096 1.00 55.81 117 ASN A N 1
ATOM 1004 C CA . ASN A 1 117 ? 4.424 55.063 -21.701 1.00 55.81 117 ASN A CA 1
ATOM 1005 C C . ASN A 1 117 ? 4.011 55.613 -23.072 1.00 55.81 117 ASN A C 1
ATOM 1007 O O . ASN A 1 117 ? 4.343 56.753 -23.406 1.00 55.81 117 ASN A O 1
ATOM 1011 N N . TYR A 1 118 ? 3.275 54.828 -23.865 1.00 54.25 118 TYR A N 1
ATOM 1012 C CA . TYR A 1 118 ? 2.764 55.272 -25.161 1.00 54.25 118 TYR A CA 1
ATOM 1013 C C . TYR A 1 118 ? 1.692 56.359 -25.008 1.00 54.25 118 TYR A C 1
ATOM 1015 O O . TYR A 1 118 ? 1.712 57.356 -25.730 1.00 54.25 118 TYR A O 1
ATOM 1023 N N . THR A 1 119 ? 0.782 56.220 -24.038 1.00 56.69 119 THR A N 1
ATOM 1024 C CA . THR A 1 119 ? -0.207 57.267 -23.754 1.00 56.69 119 THR A CA 1
ATOM 1025 C C . THR A 1 119 ? 0.460 58.547 -23.263 1.00 56.69 119 THR A C 1
ATOM 1027 O O . THR A 1 119 ? 0.137 59.623 -23.764 1.00 56.69 119 THR A O 1
ATOM 1030 N N . ASP A 1 120 ? 1.445 58.449 -22.372 1.00 56.66 120 ASP A N 1
ATOM 1031 C CA . ASP A 1 120 ? 2.122 59.614 -21.796 1.00 56.66 120 ASP A CA 1
ATOM 1032 C C . ASP A 1 120 ? 2.933 60.381 -22.848 1.00 56.66 120 ASP A C 1
ATOM 1034 O O . ASP A 1 120 ? 2.875 61.614 -22.917 1.00 56.66 120 ASP A O 1
ATOM 1038 N N . THR A 1 121 ? 3.624 59.664 -23.742 1.00 52.25 121 THR A N 1
ATOM 1039 C CA . THR A 1 121 ? 4.330 60.281 -24.877 1.00 52.25 121 THR A CA 1
ATOM 1040 C C . THR A 1 121 ? 3.367 60.903 -25.886 1.00 52.25 121 THR A C 1
ATOM 1042 O O . THR A 1 121 ? 3.600 62.031 -26.327 1.00 52.25 121 THR A O 1
ATOM 1045 N N . TYR A 1 122 ? 2.249 60.244 -26.205 1.00 50.25 122 TYR A N 1
ATOM 1046 C CA . TYR A 1 122 ? 1.221 60.800 -27.088 1.00 50.25 122 TYR A CA 1
ATOM 1047 C C . TYR A 1 122 ? 0.587 62.082 -26.512 1.00 50.25 122 TYR A C 1
ATOM 1049 O O . TYR A 1 122 ? 0.451 63.088 -27.218 1.00 50.25 122 TYR A O 1
ATOM 1057 N N . PHE A 1 123 ? 0.268 62.099 -25.212 1.00 53.94 123 PHE A N 1
ATOM 1058 C CA . PHE A 1 123 ? -0.241 63.288 -24.522 1.00 53.94 123 PHE A CA 1
ATOM 1059 C C . PHE A 1 123 ? 0.789 64.426 -24.489 1.00 53.94 123 PHE A C 1
ATOM 1061 O O . PHE A 1 123 ? 0.439 65.582 -24.756 1.00 53.94 123 PHE A O 1
ATOM 1068 N N . ALA A 1 124 ? 2.062 64.122 -24.218 1.00 55.09 124 ALA A N 1
ATOM 1069 C CA . ALA A 1 124 ? 3.136 65.114 -24.198 1.00 55.09 124 ALA A CA 1
ATOM 1070 C C . ALA A 1 124 ? 3.359 65.763 -25.578 1.00 55.09 124 ALA A C 1
ATOM 1072 O O . ALA A 1 124 ? 3.462 66.992 -25.677 1.00 55.09 124 ALA A O 1
ATOM 1073 N N . ILE A 1 125 ? 3.361 64.961 -26.649 1.00 55.12 125 ILE A N 1
ATOM 1074 C CA . ILE A 1 125 ? 3.517 65.437 -28.032 1.00 55.12 125 ILE A CA 1
ATOM 1075 C C . ILE A 1 125 ? 2.341 66.337 -28.435 1.00 55.12 125 ILE A C 1
ATOM 1077 O O . ILE A 1 125 ? 2.550 67.441 -28.949 1.00 55.12 125 ILE A O 1
ATOM 1081 N N . ASN A 1 126 ? 1.102 65.929 -28.143 1.00 55.84 126 ASN A N 1
ATOM 1082 C CA . ASN A 1 126 ? -0.081 66.730 -28.469 1.00 55.84 126 ASN A CA 1
ATOM 1083 C C . ASN A 1 126 ? -0.122 68.063 -27.708 1.00 55.84 126 ASN A C 1
ATOM 1085 O O . ASN A 1 126 ? -0.444 69.104 -28.290 1.00 55.84 126 ASN A O 1
ATOM 1089 N N . LYS A 1 127 ? 0.276 68.075 -26.429 1.00 56.19 127 LYS A N 1
ATOM 1090 C CA . LYS A 1 127 ? 0.385 69.308 -25.635 1.00 56.19 127 LYS A CA 1
ATOM 1091 C C . LYS A 1 127 ? 1.415 70.276 -26.228 1.00 56.19 127 LYS A C 1
ATOM 1093 O O . LYS A 1 127 ? 1.137 71.472 -26.346 1.00 56.19 127 LYS A O 1
ATOM 1098 N N . TYR A 1 128 ? 2.577 69.770 -26.643 1.00 52.38 128 TYR A N 1
ATOM 1099 C CA . TYR A 1 128 ? 3.626 70.584 -27.262 1.00 52.38 128 TYR A CA 1
ATOM 1100 C C . TYR A 1 128 ? 3.176 71.194 -28.600 1.00 52.38 128 TYR A C 1
ATOM 1102 O O . TYR A 1 128 ? 3.355 72.396 -28.831 1.00 52.38 128 TYR A O 1
ATOM 1110 N N . ASN A 1 129 ? 2.533 70.398 -29.458 1.00 54.50 129 ASN A N 1
ATOM 1111 C CA . ASN A 1 129 ? 2.052 70.852 -30.765 1.00 54.50 129 ASN A CA 1
ATOM 1112 C C . ASN A 1 129 ? 0.989 71.956 -30.643 1.00 54.50 129 ASN A C 1
ATOM 1114 O O . ASN A 1 129 ? 1.102 72.995 -31.303 1.00 54.50 129 ASN A O 1
ATOM 1118 N N . ASN A 1 130 ? 0.029 71.800 -29.726 1.00 57.50 130 ASN A N 1
ATOM 1119 C CA . ASN A 1 130 ? -0.987 72.822 -29.454 1.00 57.50 130 ASN A CA 1
ATOM 1120 C C . ASN A 1 130 ? -0.379 74.130 -28.916 1.00 57.50 130 ASN A C 1
ATOM 1122 O O . ASN A 1 130 ? -0.782 75.228 -29.310 1.00 57.50 130 ASN A O 1
ATOM 1126 N N . MET A 1 131 ? 0.656 74.047 -28.075 1.00 57.44 131 MET A N 1
ATOM 1127 C CA . MET A 1 131 ? 1.342 75.232 -27.550 1.00 57.44 131 MET A CA 1
ATOM 1128 C C . MET A 1 131 ? 2.129 75.990 -28.637 1.00 57.44 131 MET A C 1
ATOM 1130 O O . MET A 1 131 ? 2.191 77.223 -28.626 1.00 57.44 131 MET A O 1
ATOM 1134 N N . LYS A 1 132 ? 2.708 75.270 -29.609 1.00 55.72 132 LYS A N 1
ATOM 1135 C CA . LYS A 1 132 ? 3.460 75.847 -30.737 1.00 55.72 132 LYS A CA 1
ATOM 1136 C C . LYS A 1 132 ? 2.546 76.552 -31.745 1.00 55.72 132 LYS A C 1
ATOM 1138 O O . LYS A 1 132 ? 2.899 77.635 -32.220 1.00 55.72 132 LYS A O 1
ATOM 1143 N N . LEU A 1 133 ? 1.365 75.991 -32.019 1.00 54.41 133 LEU A N 1
ATOM 1144 C CA . LEU A 1 133 ? 0.329 76.631 -32.841 1.00 54.41 133 LEU A CA 1
ATOM 1145 C C . LEU A 1 133 ? -0.132 77.962 -32.224 1.00 54.41 133 LEU A C 1
ATOM 1147 O O . LEU A 1 133 ? -0.136 78.988 -32.908 1.00 54.41 133 LEU A O 1
ATOM 1151 N N . ASN A 1 134 ? -0.379 77.984 -30.911 1.00 55.69 134 ASN A N 1
ATOM 1152 C CA . ASN A 1 134 ? -0.767 79.197 -30.181 1.00 55.69 134 ASN A CA 1
ATOM 1153 C C . ASN A 1 134 ? 0.324 80.285 -30.130 1.00 55.69 134 ASN A C 1
ATOM 1155 O O . ASN A 1 134 ? 0.008 81.471 -30.036 1.00 55.69 134 ASN A O 1
ATOM 1159 N N . LYS A 1 135 ? 1.614 79.924 -30.194 1.00 54.84 135 LYS A N 1
ATOM 1160 C CA . LYS A 1 135 ? 2.711 80.908 -30.302 1.00 54.84 135 LYS A CA 1
ATOM 1161 C C . LYS A 1 135 ? 2.811 81.519 -31.702 1.00 54.84 135 LYS A C 1
ATOM 1163 O O . LYS A 1 135 ? 3.058 82.717 -31.821 1.00 54.84 135 LYS A O 1
ATOM 1168 N N . ARG A 1 136 ? 2.607 80.724 -32.758 1.00 52.91 136 ARG A N 1
ATOM 1169 C CA . ARG A 1 136 ? 2.682 81.202 -34.152 1.00 52.91 136 ARG A CA 1
ATOM 1170 C C . ARG A 1 136 ? 1.543 82.160 -34.506 1.00 52.91 136 ARG A C 1
ATOM 1172 O O . ARG A 1 136 ? 1.794 83.167 -35.160 1.00 52.91 136 ARG A O 1
ATOM 1179 N N . SER A 1 137 ? 0.328 81.909 -34.018 1.00 54.50 137 SER A N 1
ATOM 1180 C CA . SER A 1 137 ? -0.818 82.805 -34.243 1.00 54.50 137 SER A CA 1
ATOM 1181 C C . SER A 1 137 ? -0.637 84.190 -33.604 1.00 54.50 137 SER A C 1
ATOM 1183 O O . SER A 1 137 ? -1.101 85.186 -34.157 1.00 54.50 137 SER A O 1
ATOM 1185 N N . LYS A 1 138 ? 0.087 84.282 -32.479 1.00 54.31 138 LYS A N 1
ATOM 1186 C CA . LYS A 1 138 ? 0.419 85.559 -31.823 1.00 54.31 138 LYS A CA 1
ATOM 1187 C C . LYS A 1 138 ? 1.502 86.358 -32.562 1.00 54.31 138 LYS A C 1
ATOM 1189 O O . LYS A 1 138 ? 1.432 87.581 -32.572 1.00 54.31 138 LYS A O 1
ATOM 1194 N N . LEU A 1 139 ? 2.470 85.691 -33.200 1.00 51.44 139 LEU A N 1
ATOM 1195 C CA . LEU A 1 139 ? 3.612 86.344 -33.861 1.00 51.44 139 LEU A CA 1
ATOM 1196 C C . LEU A 1 139 ? 3.251 87.019 -35.199 1.00 51.44 139 LEU A C 1
ATOM 1198 O O . LEU A 1 139 ? 3.890 87.988 -35.596 1.00 51.44 139 LEU A O 1
ATOM 1202 N N . ASN A 1 140 ? 2.226 86.522 -35.896 1.00 50.59 140 ASN A N 1
ATOM 1203 C CA . ASN A 1 140 ? 1.822 87.059 -37.201 1.00 50.59 140 ASN A CA 1
ATOM 1204 C C . ASN A 1 140 ? 1.056 88.390 -37.109 1.00 50.59 140 ASN A C 1
ATOM 1206 O O . ASN A 1 140 ? 0.890 89.060 -38.124 1.00 50.59 140 ASN A O 1
ATOM 1210 N N . LYS A 1 141 ? 0.616 88.807 -35.913 1.00 50.28 141 LYS A N 1
ATOM 1211 C CA . LYS A 1 141 ? -0.094 90.083 -35.719 1.00 50.28 141 LYS A CA 1
ATOM 1212 C C . LYS A 1 141 ? 0.832 91.305 -35.612 1.00 50.28 141 LYS A C 1
ATOM 1214 O O . LYS A 1 141 ? 0.337 92.421 -35.674 1.00 50.28 141 LYS A O 1
ATOM 1219 N N . THR A 1 142 ? 2.149 91.130 -35.466 1.00 51.19 142 THR A N 1
ATOM 1220 C CA . THR A 1 142 ? 3.083 92.221 -35.106 1.00 51.19 142 THR A CA 1
ATOM 1221 C C . THR A 1 142 ? 4.093 92.625 -36.193 1.00 51.19 142 THR A C 1
ATOM 1223 O O . THR A 1 142 ? 4.947 93.464 -35.926 1.00 51.19 142 THR A O 1
ATOM 1226 N N . LYS A 1 143 ? 4.029 92.077 -37.419 1.00 48.78 143 LYS A N 1
ATOM 1227 C CA . LYS A 1 143 ? 5.107 92.210 -38.434 1.00 48.78 143 LYS A CA 1
ATOM 1228 C C . LYS A 1 143 ? 4.814 93.049 -39.693 1.00 48.78 143 LYS A C 1
ATOM 1230 O O . LYS A 1 143 ? 5.561 92.944 -40.661 1.00 48.78 143 LYS A O 1
ATOM 1235 N N . TYR A 1 144 ? 3.817 93.933 -39.680 1.00 45.66 144 TYR A N 1
ATOM 1236 C CA . TYR A 1 144 ? 3.623 94.923 -40.754 1.00 45.66 144 TYR A CA 1
ATOM 1237 C C . TYR A 1 144 ? 3.635 96.356 -40.212 1.00 45.66 144 TYR A C 1
ATOM 1239 O O . TYR A 1 144 ? 2.612 97.019 -40.194 1.00 45.66 144 TYR A O 1
ATOM 1247 N N . ASN A 1 145 ? 4.806 96.836 -39.788 1.00 52.31 145 ASN A N 1
ATOM 1248 C CA . ASN A 1 145 ? 5.121 98.266 -39.727 1.00 52.31 145 ASN A CA 1
ATOM 1249 C C . ASN A 1 145 ? 6.504 98.441 -40.370 1.00 52.31 145 ASN A C 1
ATOM 1251 O O . ASN A 1 145 ? 7.490 97.904 -39.869 1.00 52.31 145 ASN A O 1
ATOM 1255 N N . LYS A 1 146 ? 6.565 99.115 -41.523 1.00 47.66 146 LYS A N 1
ATOM 1256 C CA . LYS A 1 146 ? 7.764 99.243 -42.366 1.00 47.66 146 LYS A CA 1
ATOM 1257 C C . LYS A 1 146 ? 8.288 100.684 -42.290 1.00 47.66 146 LYS A C 1
ATOM 1259 O O . LYS A 1 146 ? 7.525 101.580 -42.642 1.00 47.66 146 LYS A O 1
ATOM 1264 N N . PRO A 1 147 ? 9.551 100.927 -41.898 1.00 44.84 147 PRO A N 1
ATOM 1265 C CA . PRO A 1 147 ? 10.204 102.202 -42.196 1.00 44.84 147 PRO A CA 1
ATOM 1266 C C . PRO A 1 147 ? 11.306 102.059 -43.257 1.00 44.84 147 PRO A C 1
ATOM 1268 O O . PRO A 1 147 ? 12.096 101.117 -43.243 1.00 44.84 147 PRO A O 1
ATOM 1271 N N . ASN A 1 148 ? 11.305 103.029 -44.173 1.00 46.34 148 ASN A N 1
ATOM 1272 C CA . ASN A 1 148 ? 12.208 103.237 -45.310 1.00 46.34 148 ASN A CA 1
ATOM 1273 C C . ASN A 1 148 ? 13.601 103.702 -44.885 1.00 46.34 148 ASN A C 1
ATOM 1275 O O . ASN A 1 148 ? 13.651 104.663 -44.128 1.00 46.34 148 ASN A O 1
ATOM 1279 N N . ILE A 1 149 ? 14.672 103.183 -45.509 1.00 44.78 149 ILE A N 1
ATOM 1280 C CA . ILE A 1 149 ? 15.909 103.941 -45.800 1.00 44.78 149 ILE A CA 1
ATOM 1281 C C . ILE A 1 149 ? 16.531 103.449 -47.125 1.00 44.78 149 ILE A C 1
ATOM 1283 O O . ILE A 1 149 ? 16.599 102.250 -47.392 1.00 44.78 149 ILE A O 1
ATOM 1287 N N . ILE A 1 150 ? 16.945 104.421 -47.943 1.00 41.12 150 ILE A N 1
ATOM 1288 C CA . ILE A 1 150 ? 17.593 104.340 -49.262 1.00 41.12 150 ILE A CA 1
ATOM 1289 C C . ILE A 1 150 ? 19.118 104.219 -49.072 1.00 41.12 150 ILE A C 1
ATOM 1291 O O . ILE A 1 150 ? 19.683 104.952 -48.264 1.00 41.12 150 ILE A O 1
ATOM 1295 N N . TYR A 1 151 ? 19.781 103.335 -49.827 1.00 45.22 151 TYR A N 1
ATOM 1296 C CA . TYR A 1 151 ? 21.244 103.184 -49.854 1.00 45.22 151 TYR A CA 1
ATOM 1297 C C . TYR A 1 151 ? 21.832 103.909 -51.069 1.00 45.22 151 TYR A C 1
ATOM 1299 O O . TYR A 1 151 ? 21.403 103.653 -52.193 1.00 45.22 151 TYR A O 1
ATOM 1307 N N . SER A 1 152 ? 22.833 104.765 -50.860 1.00 40.19 152 SER A N 1
ATOM 1308 C CA . SER A 1 152 ? 23.662 105.307 -51.940 1.00 40.19 152 SER A CA 1
ATOM 1309 C C . SER A 1 152 ? 25.096 104.795 -51.833 1.00 40.19 152 SER A C 1
ATOM 1311 O O . SER A 1 152 ? 25.780 105.136 -50.871 1.00 40.19 152 SER A O 1
ATOM 1313 N N . ASN A 1 153 ? 25.482 104.070 -52.890 1.00 43.28 153 ASN A N 1
ATOM 1314 C CA . ASN A 1 153 ? 26.765 104.077 -53.610 1.00 43.28 153 ASN A CA 1
ATOM 1315 C C . ASN A 1 153 ? 27.988 103.587 -52.803 1.00 43.28 153 ASN A C 1
ATOM 1317 O O . ASN A 1 153 ? 28.140 103.881 -51.629 1.00 43.28 153 ASN A O 1
ATOM 1321 N N . PHE A 1 154 ? 28.903 102.775 -53.321 1.00 39.91 154 PHE A N 1
ATOM 1322 C CA . PHE A 1 154 ? 29.673 102.829 -54.567 1.00 39.91 154 PHE A CA 1
ATOM 1323 C C . PHE A 1 154 ? 30.173 101.385 -54.848 1.00 39.91 154 PHE A C 1
ATOM 1325 O O . PHE A 1 154 ? 30.175 100.554 -53.939 1.00 39.91 154 PHE A O 1
ATOM 1332 N N . SER A 1 155 ? 30.519 100.987 -56.071 1.00 36.34 155 SER A N 1
ATOM 1333 C CA . SER A 1 155 ? 31.456 101.656 -56.982 1.00 36.34 155 SER A CA 1
ATOM 1334 C C . SER A 1 155 ? 31.197 101.306 -58.438 1.00 36.34 155 SER A C 1
ATOM 1336 O O . SER A 1 155 ? 30.758 100.162 -58.691 1.00 36.34 155 SER A O 1
#

Foldseek 3Di:
DPDPLVVVLLVLQVVDVVCPPKDWDWDQDPPRAIEIEIEDVPDDPPPVVNVVSVVVSCVPRAVVVVHDRYDYDYADPVCCCVVPPDPVVVVVVVVVVVVVVVVVVVVVVVVVVVVVVVVVVVVVVVVVVVVVVVVVVVVVVPPPDDDDDDDDDDD

Solvent-accessible surface area (backbone atoms only — not comparable to full-atom values): 9367 Å² total; per-residue (Å²): 131,81,59,66,60,62,49,51,44,48,57,59,48,43,70,41,73,92,42,59,82,46,46,73,51,71,50,76,48,83,90,70,28,35,42,36,38,33,39,54,90,90,64,63,93,81,44,60,73,57,53,52,47,49,50,50,39,47,41,70,65,26,43,78,70,73,46,77,54,64,50,79,44,82,53,52,82,92,45,41,60,79,81,57,59,57,74,68,58,59,51,53,53,55,52,51,52,54,51,52,54,51,49,53,51,50,51,53,52,51,54,52,53,53,53,49,53,51,50,52,51,51,52,51,52,52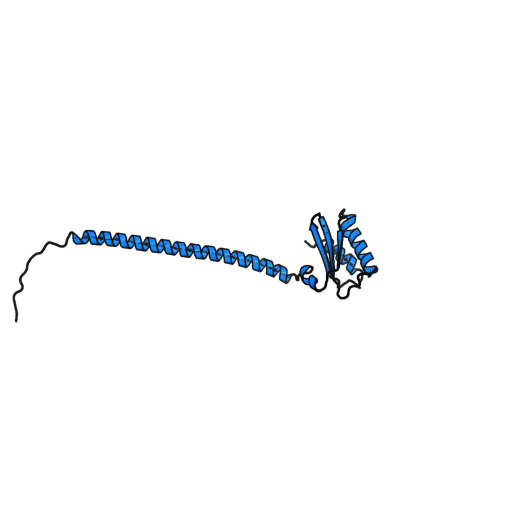,52,52,53,55,53,51,53,60,51,54,66,61,58,72,76,73,75,88,79,86,84,88,85,89,86,82,86,83,134

Mean predicted aligned error: 16.7 Å

Radius of gyration: 41.18 Å; Cα contacts (8 Å, |Δi|>4): 91; chains: 1; bounding box: 48×122×71 Å

Organism: Leptotrichia wadei (strain F0279) (NCBI:txid888055)

Nearest PDB structures (foldseek):
  6qjz-assembly1_A  TM=4.643E-01  e=1.005E-01  Lathyrus sativus
  7afo-assembly1_X  TM=5.352E-01  e=2.901E-01  Escherichia coli
  6gzb-assembly4_D  TM=6.427E-01  e=5.626E-01  Bacillus subtilis subsp. subtilis str. 168
  6z00-assembly2_B  TM=4.057E-01  e=8.371E-01  Arabidopsis thaliana
  8weu-assembly1_A-2  TM=4.362E-01  e=8.371E-01  Amycolatopsis thermoflava N1165

Secondary structure (DSSP, 8-state):
---HHHHHHHHHHTTSGGGTT-EEEEEEEGGGEEEEEEE-TT--TT-HHHHHHHHHHIIIIIGGGT---EEEEEPPGGGHHHHS--HHHHHHHHHHHHHHHHHHHHHHHHHHHHHHHHHHHHHHHHHHHHHHHHHHHHHTTS-------------

Sequence (155 aa):
MEDIKLKKMKEILYSNPKYKNMKIDYRIEEGNYYLIYHYQKNFNIFDMEFHELMSKIIEEVFYKNGITNVGQRDVLEREVKEYFPEKNEILNFYTALEFEEILNTLSKTFKKNIASNYTDTYFAINKYNNMKLNKRSKLNKTKYNKPNIIYSNFS

pLDDT: mean 77.28, std 20.14, range [36.34, 98.0]